Protein AF-A0AA51E7R8-F1 (afdb_monomer)

Mean predicted aligned error: 3.7 Å

Foldseek 3Di:
DWDKDQPVPDDPVNVVVCVVVVNDDDPDPPVCVVVVLCPPPPPQWIKIAHPVRQWIWTASPSDRIDTAGHDPDDPVVVSVVVRVVVVVVVCVVPPDDDDPD

pLDDT: mean 92.78, std 5.14, range [69.31, 98.25]

InterPro domains:
  IPR000749 ATP:guanido phosphotransferase [PTHR11547] (1-100)
  IPR014746 Glutamine synthetase/guanido kinase, catalytic domain [SSF55931] (1-100)
  IPR022414 ATP:guanido phosphotransferase, catalytic domain [PF00217] (1-99)
  IPR022414 ATP:guanido phosphotransferase, catalytic domain [PS51510] (1-101)

Nearest PDB structures (foldseek):
  3m10-assembly2_B  TM=9.693E-01  e=5.686E-13  Limulus polyphemus
  5u92-assembly1_A  TM=9.732E-01  e=1.677E-12  Polybetes pythagoricus
  4rf8-assembly1_A  TM=9.780E-01  e=5.551E-11  Anthopleura japonica
  4rf8-assembly2_B  TM=9.785E-01  e=7.630E-11  Anthopleura japonica
  4rf7-assembly2_B  TM=9.650E-01  e=8.665E-11  Anthopleura japonica

Structure (mmCIF, N/CA/C/O backbone):
data_AF-A0AA51E7R8-F1
#
_entry.id   AF-A0AA51E7R8-F1
#
loop_
_atom_site.group_PDB
_atom_site.id
_atom_site.type_symbol
_atom_site.label_atom_id
_atom_site.label_alt_id
_atom_site.label_comp_id
_atom_site.label_asym_id
_atom_site.label_entity_id
_atom_site.label_seq_id
_atom_site.pdbx_PDB_ins_code
_atom_site.Cartn_x
_atom_site.Cartn_y
_atom_site.Cartn_z
_atom_site.occupancy
_atom_site.B_iso_or_equiv
_atom_site.auth_seq_id
_atom_site.auth_comp_id
_atom_site.auth_asym_id
_atom_site.auth_atom_id
_atom_site.pdbx_PDB_model_num
ATOM 1 N N . LYS A 1 1 ? -8.128 4.590 -9.506 1.00 86.94 1 LYS A N 1
ATOM 2 C CA . LYS A 1 1 ? -9.072 5.196 -8.543 1.00 86.94 1 LYS A CA 1
ATOM 3 C C . LYS A 1 1 ? -9.183 4.275 -7.337 1.00 86.94 1 LYS A C 1
ATOM 5 O O . LYS A 1 1 ? -8.959 3.074 -7.490 1.00 86.94 1 LYS A O 1
ATOM 10 N N . GLY A 1 2 ? -9.419 4.843 -6.165 1.00 94.31 2 GLY 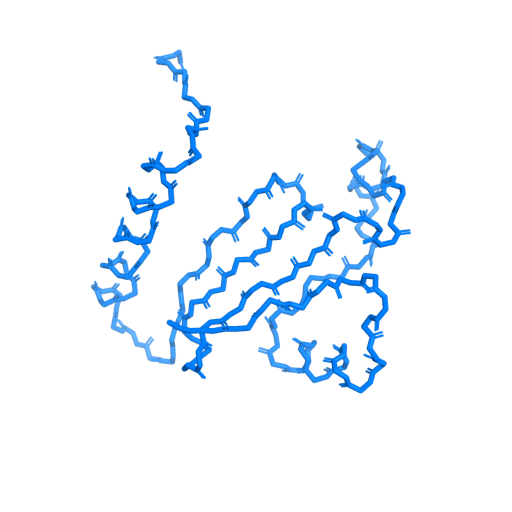A N 1
ATOM 11 C CA . GLY A 1 2 ? -9.407 4.141 -4.889 1.00 94.31 2 GLY A CA 1
ATOM 12 C C . GLY A 1 2 ? -9.577 5.128 -3.745 1.00 94.31 2 GLY A C 1
ATOM 13 O O . GLY A 1 2 ? -9.682 6.334 -3.987 1.00 94.31 2 GLY A O 1
ATOM 14 N N . THR A 1 3 ? -9.564 4.612 -2.526 1.00 96.00 3 THR A N 1
ATOM 15 C CA . THR A 1 3 ? -9.822 5.396 -1.318 1.00 96.00 3 THR A CA 1
ATOM 16 C C . THR A 1 3 ? -8.644 5.267 -0.369 1.00 96.00 3 THR A C 1
ATOM 18 O O . THR A 1 3 ? -8.096 4.178 -0.197 1.00 96.00 3 THR A O 1
ATOM 21 N N . PHE A 1 4 ? -8.240 6.392 0.222 1.00 96.19 4 PHE A N 1
ATOM 22 C CA . PHE A 1 4 ? -7.275 6.421 1.314 1.00 96.19 4 PHE A CA 1
ATOM 23 C C . PHE A 1 4 ? -8.015 6.566 2.641 1.00 96.19 4 PHE A C 1
ATOM 25 O O . PHE A 1 4 ? -8.831 7.471 2.805 1.00 96.19 4 PHE A O 1
ATOM 32 N N . TYR A 1 5 ? -7.698 5.683 3.578 1.00 95.69 5 TYR A N 1
ATOM 33 C CA . TYR A 1 5 ? -8.250 5.638 4.920 1.00 95.69 5 TYR A CA 1
ATOM 34 C C . TYR A 1 5 ? -7.129 5.973 5.912 1.00 95.69 5 TYR A C 1
ATOM 36 O O . TYR A 1 5 ? -6.284 5.111 6.191 1.00 95.69 5 TYR A O 1
ATOM 44 N N . PRO A 1 6 ? -7.067 7.213 6.431 1.00 96.19 6 PRO A N 1
ATOM 45 C CA . PRO A 1 6 ? -6.170 7.522 7.535 1.00 96.19 6 PRO A CA 1
ATOM 46 C C . PRO A 1 6 ? -6.595 6.720 8.768 1.00 96.19 6 PRO A C 1
ATOM 48 O O . PRO A 1 6 ? -7.787 6.567 9.023 1.00 96.19 6 PRO A O 1
ATOM 51 N N . LEU A 1 7 ? -5.633 6.220 9.545 1.00 93.44 7 LEU A N 1
ATOM 52 C CA . LEU A 1 7 ? -5.939 5.554 10.817 1.00 93.44 7 LEU A CA 1
ATOM 53 C C . LEU A 1 7 ? -6.465 6.555 11.856 1.00 93.44 7 LEU A C 1
ATOM 55 O O . LEU A 1 7 ? -7.342 6.226 12.653 1.00 93.44 7 LEU A O 1
ATOM 59 N N . THR A 1 8 ? -5.985 7.800 11.823 1.00 94.06 8 THR A N 1
ATOM 60 C CA . THR A 1 8 ? -6.540 8.885 12.638 1.00 94.06 8 THR A CA 1
ATOM 61 C C . THR A 1 8 ? -7.975 9.191 12.211 1.00 94.06 8 THR A C 1
ATOM 63 O O . THR A 1 8 ? -8.215 9.608 11.081 1.00 94.06 8 THR A O 1
ATOM 66 N N . GLY A 1 9 ? -8.926 9.023 13.132 1.00 91.44 9 GLY A N 1
ATOM 67 C CA . GLY A 1 9 ? -10.345 9.288 12.876 1.00 91.44 9 GLY A CA 1
ATOM 68 C C . GLY A 1 9 ? -11.077 8.175 12.118 1.00 91.44 9 GLY A C 1
ATOM 69 O O . GLY A 1 9 ? -12.239 8.361 11.763 1.00 91.44 9 GLY A O 1
ATOM 70 N N . MET A 1 10 ? -10.435 7.024 11.883 1.00 93.62 10 MET A N 1
ATOM 71 C CA . MET A 1 10 ? -11.098 5.854 11.308 1.00 93.62 10 MET A CA 1
ATOM 72 C C . MET A 1 10 ? -12.186 5.334 12.256 1.00 93.62 10 MET A C 1
ATOM 74 O O . MET A 1 10 ? -11.941 5.154 13.450 1.00 93.62 10 MET A O 1
ATOM 78 N N . SER A 1 11 ? -13.385 5.071 11.729 1.00 94.00 11 SER A N 1
ATOM 79 C CA . SER A 1 11 ? -14.449 4.446 12.520 1.00 94.00 11 SER A CA 1
ATOM 80 C C . SER A 1 11 ? -14.106 2.987 12.836 1.00 94.00 11 SER A C 1
ATOM 82 O O . SER A 1 11 ? -13.422 2.320 12.054 1.00 94.00 11 SER A O 1
ATOM 84 N N . LYS A 1 12 ? -14.609 2.464 13.960 1.00 91.00 12 LYS A N 1
ATOM 85 C CA . LYS A 1 12 ? -14.365 1.067 14.358 1.00 91.00 12 LYS A CA 1
ATOM 86 C C . LYS A 1 12 ? -14.943 0.072 13.353 1.00 91.00 12 LYS A C 1
ATOM 88 O O . LYS A 1 12 ? -14.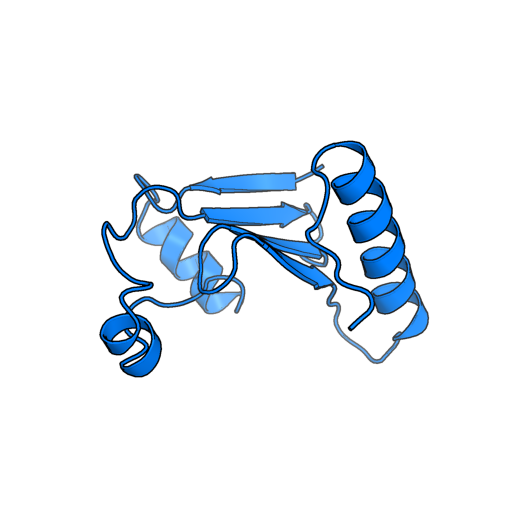351 -0.973 13.126 1.00 91.00 12 LYS A O 1
ATOM 93 N N . GLU A 1 13 ? -16.061 0.413 12.724 1.00 93.44 13 GLU A N 1
ATOM 94 C CA . GLU A 1 13 ? -16.723 -0.406 11.705 1.00 93.44 13 GLU A CA 1
ATOM 95 C C . GLU A 1 13 ? -15.851 -0.512 10.451 1.00 93.44 13 GLU A C 1
ATOM 97 O O . GLU A 1 13 ? -15.618 -1.606 9.943 1.00 93.44 13 GLU A O 1
ATOM 102 N N . THR A 1 14 ? -15.301 0.619 9.993 1.00 91.81 14 THR A N 1
ATOM 103 C CA . THR A 1 14 ? -14.368 0.647 8.857 1.00 91.81 14 THR A CA 1
ATOM 104 C C . THR A 1 14 ? -13.100 -0.132 9.189 1.00 91.81 14 THR A C 1
ATOM 106 O O . THR A 1 14 ? -12.621 -0.923 8.379 1.00 91.81 14 THR A O 1
ATOM 109 N N . GLN A 1 15 ? -12.571 0.065 10.398 1.00 89.69 15 GLN A N 1
ATOM 110 C CA . GLN A 1 15 ? -11.380 -0.627 10.868 1.00 89.69 15 GLN A CA 1
ATOM 111 C C . GLN A 1 15 ? -11.588 -2.146 10.894 1.00 89.69 15 GLN A C 1
ATOM 113 O O . GLN A 1 15 ? -10.753 -2.881 10.372 1.00 89.69 15 GLN A O 1
ATOM 118 N N . GLN A 1 16 ? -12.707 -2.614 11.455 1.00 90.88 16 GLN A N 1
ATOM 119 C CA . GLN A 1 16 ? -13.031 -4.036 11.528 1.00 90.88 16 GLN A CA 1
ATOM 120 C C . GLN A 1 16 ? -13.199 -4.641 10.132 1.00 90.88 16 GLN A C 1
ATOM 122 O O . GLN A 1 16 ? -12.594 -5.670 9.849 1.00 90.88 16 GLN A O 1
ATOM 127 N N . GLN A 1 17 ? -13.909 -3.960 9.228 1.00 91.06 17 GLN A N 1
ATOM 128 C CA . GLN A 1 17 ? -14.069 -4.425 7.850 1.00 91.06 17 GLN A CA 1
ATOM 129 C C . GLN A 1 17 ? -12.719 -4.604 7.139 1.00 91.06 17 GLN A C 1
ATOM 131 O O . GLN A 1 17 ? -12.507 -5.596 6.446 1.00 91.06 17 GLN A O 1
ATOM 136 N N . LEU A 1 18 ? -11.786 -3.663 7.316 1.00 91.00 18 LEU A N 1
ATOM 137 C CA . LEU A 1 18 ? -10.457 -3.756 6.708 1.00 91.00 18 LEU A CA 1
ATOM 138 C C . LEU A 1 18 ? -9.599 -4.868 7.337 1.00 91.00 18 LEU A C 1
ATOM 140 O O . LEU A 1 18 ? -8.734 -5.420 6.656 1.00 91.00 18 LEU A O 1
ATOM 144 N N . ILE A 1 19 ? -9.815 -5.204 8.612 1.00 89.38 19 ILE A N 1
ATOM 145 C CA . ILE A 1 19 ? -9.176 -6.357 9.267 1.00 89.38 19 ILE A CA 1
ATOM 146 C C . ILE A 1 19 ? -9.737 -7.665 8.704 1.00 89.38 19 ILE A C 1
ATOM 148 O O . ILE A 1 19 ? -8.957 -8.550 8.357 1.00 89.38 19 ILE A O 1
ATOM 152 N N . ASP A 1 20 ? -11.060 -7.776 8.584 1.00 88.38 20 ASP A N 1
ATOM 153 C CA . ASP A 1 20 ? -11.743 -8.979 8.094 1.00 88.38 20 ASP A CA 1
ATOM 154 C C . ASP A 1 20 ? -11.399 -9.260 6.623 1.00 88.38 20 ASP A C 1
ATOM 156 O O . ASP A 1 20 ? -11.188 -10.407 6.221 1.00 88.38 20 ASP A O 1
ATOM 160 N N . ASP A 1 21 ? -11.223 -8.201 5.831 1.00 87.38 21 ASP A N 1
ATOM 161 C CA . ASP A 1 21 ? -10.738 -8.280 4.452 1.00 87.38 21 ASP A CA 1
ATOM 162 C C . ASP A 1 21 ? -9.230 -8.605 4.354 1.00 87.38 21 ASP A C 1
ATOM 164 O O . ASP A 1 21 ? -8.703 -8.748 3.252 1.00 87.38 21 ASP A O 1
ATOM 168 N N . HIS A 1 22 ? -8.530 -8.749 5.486 1.00 86.44 22 HIS A N 1
ATOM 169 C CA . HIS A 1 22 ? -7.082 -8.981 5.580 1.00 86.44 22 HIS A CA 1
ATOM 170 C C . HIS A 1 22 ? -6.235 -7.857 4.962 1.00 86.44 22 HIS A C 1
ATOM 172 O O . HIS A 1 22 ? -5.130 -8.084 4.466 1.00 86.44 22 HIS A O 1
ATOM 178 N N . PHE A 1 23 ? -6.745 -6.626 4.991 1.00 89.00 23 PHE A N 1
ATOM 179 C 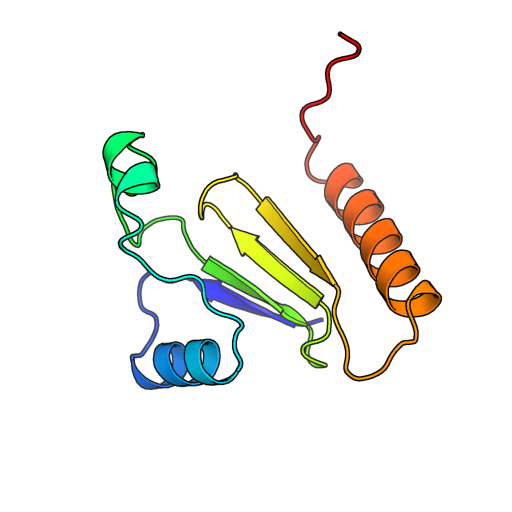CA . PHE A 1 23 ? -6.083 -5.464 4.406 1.00 89.0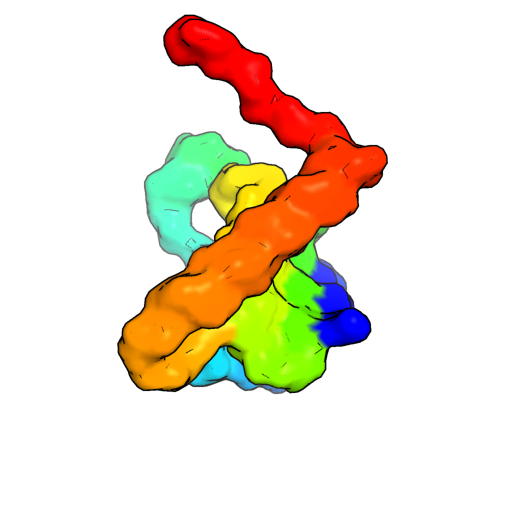0 23 PHE A CA 1
ATOM 180 C C . PHE A 1 23 ? -5.404 -4.576 5.431 1.00 89.00 23 PHE A C 1
ATOM 182 O O . PHE A 1 23 ? -4.395 -3.965 5.094 1.00 89.00 23 PHE A O 1
ATOM 189 N N . LEU A 1 24 ? -5.931 -4.470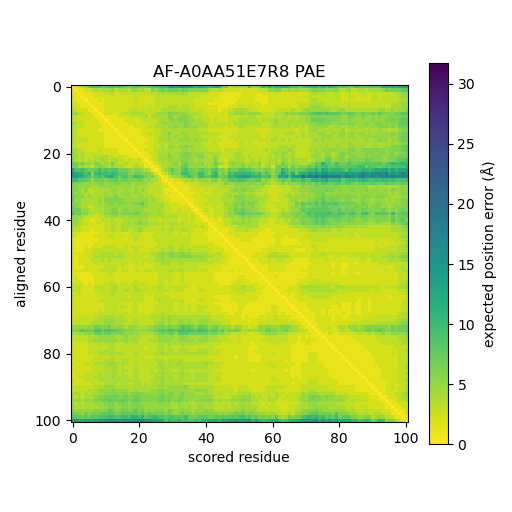 6.652 1.00 86.06 24 LEU A N 1
ATOM 190 C CA . LEU A 1 24 ? -5.367 -3.582 7.664 1.00 86.06 24 LEU A CA 1
ATOM 191 C C . LEU A 1 24 ? -4.239 -4.254 8.450 1.00 86.06 24 LEU A C 1
ATOM 193 O O . LEU A 1 24 ? -4.398 -5.351 8.986 1.00 86.06 24 LEU A O 1
ATOM 197 N N . PHE A 1 25 ? -3.124 -3.544 8.584 1.00 83.75 25 PHE A N 1
ATOM 198 C CA . PHE A 1 25 ? -2.059 -3.900 9.513 1.00 83.75 25 PHE A CA 1
ATOM 199 C C . PHE A 1 25 ? -2.464 -3.593 10.960 1.00 83.75 25 PHE A C 1
ATOM 201 O O . PHE A 1 25 ? -3.218 -2.658 11.234 1.00 83.75 25 PHE A O 1
ATOM 208 N N . LYS A 1 26 ? -1.970 -4.394 11.905 1.00 77.62 26 LYS A N 1
ATOM 209 C CA . LYS A 1 26 ? -2.334 -4.282 13.322 1.00 77.62 26 LYS A CA 1
ATOM 210 C C . LYS A 1 26 ? -1.258 -3.530 14.097 1.00 77.62 26 LYS A C 1
ATOM 212 O O . LYS A 1 26 ? -0.071 -3.676 13.829 1.00 77.62 26 LYS A O 1
ATOM 217 N N . GLU A 1 27 ? -1.686 -2.753 15.084 1.00 73.62 27 GLU A N 1
ATOM 218 C CA . GLU A 1 27 ? -0.785 -2.239 16.114 1.00 73.62 27 GLU A CA 1
ATOM 219 C C . GLU A 1 27 ? -0.310 -3.396 17.005 1.00 73.62 27 GLU A C 1
ATOM 221 O O . GLU A 1 27 ? -1.065 -4.336 17.259 1.00 73.62 27 GLU A O 1
ATOM 226 N N . GLY A 1 28 ? 0.913 -3.304 17.528 1.00 69.31 28 GLY A N 1
ATOM 227 C CA . GLY A 1 28 ? 1.339 -4.169 18.629 1.00 69.31 28 GLY A CA 1
ATOM 228 C C . GLY A 1 28 ? 2.292 -5.297 18.261 1.00 69.31 28 GLY A C 1
ATOM 229 O O . GLY A 1 28 ? 2.445 -6.230 19.049 1.00 69.31 28 GLY A O 1
ATOM 230 N N . ASP A 1 29 ? 2.981 -5.218 17.121 1.00 84.81 29 ASP A N 1
ATOM 231 C CA . ASP A 1 29 ? 4.188 -6.025 16.961 1.00 84.81 29 ASP A CA 1
ATOM 232 C C . ASP A 1 29 ? 5.250 -5.549 17.973 1.00 84.81 29 ASP A C 1
ATOM 234 O O . ASP A 1 29 ? 5.717 -4.406 17.944 1.00 84.81 29 ASP A O 1
ATOM 238 N N . ARG A 1 30 ? 5.610 -6.433 18.912 1.00 88.50 30 ARG A N 1
ATOM 239 C CA . ARG A 1 30 ? 6.561 -6.137 19.996 1.00 88.50 30 ARG A CA 1
ATOM 240 C C . ARG A 1 30 ? 7.941 -5.717 19.486 1.00 88.50 30 ARG A C 1
ATOM 242 O O . ARG A 1 30 ? 8.638 -4.971 20.170 1.00 88.50 30 ARG A O 1
ATOM 249 N N . PHE A 1 31 ? 8.348 -6.197 18.313 1.00 89.81 31 PHE A N 1
ATOM 250 C CA . PHE A 1 31 ? 9.631 -5.859 17.710 1.00 89.81 31 PHE A CA 1
ATOM 251 C C . PHE A 1 31 ? 9.572 -4.470 17.078 1.00 89.81 31 PHE A C 1
ATOM 253 O O . PHE A 1 31 ? 10.488 -3.680 17.295 1.00 89.81 31 PHE A O 1
ATOM 260 N N . LEU A 1 32 ? 8.468 -4.120 16.410 1.00 88.50 32 LEU A N 1
ATOM 261 C CA . LEU A 1 32 ? 8.250 -2.759 15.902 1.00 88.50 32 LEU A CA 1
ATOM 262 C C . LEU A 1 32 ? 8.174 -1.726 17.035 1.00 88.50 32 LEU A C 1
ATOM 264 O O . LEU A 1 32 ? 8.709 -0.622 16.913 1.00 88.50 32 LEU A O 1
ATOM 268 N N . GLN A 1 33 ? 7.564 -2.085 18.167 1.00 88.12 33 GLN A N 1
ATOM 269 C CA . GLN A 1 33 ? 7.554 -1.235 19.361 1.00 88.12 33 GLN A CA 1
ATOM 270 C C . GLN A 1 33 ? 8.961 -1.046 19.937 1.00 88.12 33 GLN A C 1
ATOM 272 O O . GLN A 1 33 ? 9.359 0.087 20.206 1.00 88.12 33 GLN A O 1
ATOM 277 N N . ALA A 1 34 ? 9.734 -2.127 20.078 1.00 91.25 34 ALA A N 1
ATOM 278 C CA . ALA A 1 34 ? 11.116 -2.060 20.554 1.00 91.25 34 ALA A CA 1
ATOM 279 C C . ALA A 1 34 ? 12.029 -1.261 19.604 1.00 91.25 34 ALA A C 1
ATOM 281 O O . ALA A 1 34 ? 12.912 -0.538 20.061 1.00 91.25 34 ALA A O 1
ATOM 282 N N . ALA A 1 35 ? 11.774 -1.330 18.294 1.00 91.31 35 ALA A N 1
ATOM 283 C CA . ALA A 1 35 ? 12.442 -0.534 17.264 1.00 91.31 35 ALA A CA 1
ATOM 284 C C . ALA A 1 35 ? 11.932 0.916 17.180 1.00 91.31 35 ALA A C 1
ATOM 286 O O . ALA A 1 35 ? 12.374 1.681 16.325 1.00 91.31 35 ALA A O 1
ATOM 287 N N . ASN A 1 36 ? 11.020 1.318 18.074 1.00 88.75 36 ASN A N 1
ATOM 288 C CA . ASN A 1 36 ? 10.455 2.662 18.146 1.00 88.75 36 ASN A CA 1
ATOM 289 C C . ASN A 1 36 ? 9.574 3.057 16.944 1.00 88.75 36 ASN A C 1
ATOM 291 O O . ASN A 1 36 ? 9.203 4.227 16.816 1.00 88.75 36 ASN A O 1
ATOM 295 N N . ALA A 1 37 ? 9.219 2.099 16.082 1.00 87.25 37 ALA A N 1
ATOM 296 C CA . ALA A 1 37 ? 8.439 2.333 14.873 1.00 87.25 37 ALA A CA 1
ATOM 297 C C . ALA A 1 37 ? 6.994 2.725 15.211 1.00 87.25 37 ALA A C 1
ATOM 299 O O . ALA A 1 37 ? 6.432 3.601 14.565 1.00 87.25 37 ALA A O 1
ATOM 300 N N . CYS A 1 38 ? 6.406 2.178 16.280 1.00 87.69 38 CYS A N 1
ATOM 301 C CA . CYS A 1 38 ? 5.024 2.471 16.694 1.00 87.69 38 CYS A CA 1
ATOM 302 C C . CYS A 1 38 ? 4.829 3.824 17.413 1.00 87.69 38 CYS A C 1
ATOM 304 O O . CYS A 1 38 ? 3.751 4.084 17.950 1.00 87.69 38 CYS A O 1
ATOM 306 N N . ARG A 1 39 ? 5.838 4.704 17.462 1.00 87.50 39 ARG A N 1
ATOM 307 C CA . ARG A 1 39 ? 5.687 6.023 18.096 1.00 87.50 39 ARG A CA 1
ATOM 308 C C . ARG A 1 39 ? 4.609 6.859 17.414 1.00 87.50 39 ARG A C 1
ATOM 310 O O . ARG A 1 39 ? 4.490 6.865 16.194 1.00 87.50 39 ARG A O 1
ATOM 317 N N . PHE A 1 40 ? 3.865 7.609 18.229 1.00 88.44 40 PHE A N 1
ATOM 318 C CA . PHE A 1 40 ? 2.791 8.515 17.796 1.00 88.44 40 PHE A CA 1
ATOM 319 C C . PHE A 1 40 ? 1.614 7.835 17.084 1.00 88.44 40 PHE A C 1
ATOM 321 O O . PHE A 1 40 ? 0.802 8.521 16.458 1.00 88.44 40 PHE A O 1
ATOM 328 N N . TRP A 1 41 ? 1.488 6.510 17.201 1.00 86.50 41 TRP A N 1
ATOM 329 C CA . TRP A 1 41 ? 0.339 5.776 16.685 1.00 86.50 41 TRP A CA 1
ATOM 330 C C . TRP A 1 41 ? -0.989 6.385 17.191 1.00 86.50 41 TRP A C 1
ATOM 332 O O . TRP A 1 41 ? -1.072 6.745 18.368 1.00 86.50 41 TRP A O 1
ATOM 342 N N . PRO A 1 42 ? -2.032 6.532 16.343 1.00 91.75 42 PRO A N 1
ATOM 343 C CA . PRO A 1 42 ? -2.128 6.154 14.921 1.00 91.75 42 PRO A CA 1
ATOM 344 C C . PRO A 1 42 ? -1.711 7.254 13.919 1.00 91.75 42 PRO A C 1
ATOM 346 O O . PRO A 1 42 ? -1.954 7.133 12.718 1.00 91.75 42 PRO A O 1
ATOM 349 N N . THR A 1 43 ? -1.140 8.362 14.389 1.00 93.38 43 THR A N 1
ATOM 350 C CA . THR A 1 43 ? -0.925 9.576 13.588 1.00 93.38 43 THR A CA 1
ATOM 351 C C . THR A 1 43 ? 0.049 9.349 12.435 1.00 93.38 43 THR A C 1
ATOM 353 O O . THR A 1 43 ? 1.094 8.728 12.600 1.00 93.38 43 THR A O 1
ATOM 356 N N . GLY A 1 44 ? -0.288 9.881 11.254 1.00 92.81 44 GLY A N 1
ATOM 357 C CA . GLY A 1 44 ? 0.548 9.777 10.053 1.00 92.81 44 GLY A CA 1
ATOM 358 C C . GLY A 1 44 ? 0.498 8.410 9.368 1.00 92.81 44 GLY A C 1
ATOM 359 O O . GLY A 1 44 ? 1.225 8.196 8.401 1.00 92.81 44 GLY A O 1
ATOM 360 N N . ARG A 1 45 ? -0.359 7.498 9.836 1.00 95.44 45 ARG A N 1
ATOM 361 C CA . ARG A 1 45 ? -0.505 6.143 9.303 1.00 95.44 45 ARG A CA 1
ATOM 362 C C . ARG A 1 45 ? -1.820 6.004 8.546 1.00 95.44 45 ARG A C 1
ATOM 364 O O . ARG A 1 45 ? -2.820 6.646 8.878 1.00 95.44 45 ARG A O 1
ATOM 371 N N . GLY A 1 46 ? -1.848 5.133 7.544 1.00 95.62 46 GLY A N 1
ATOM 372 C CA . GLY A 1 46 ? -3.085 4.841 6.826 1.00 95.62 46 GLY A CA 1
ATOM 373 C C . GLY A 1 46 ? -2.935 3.761 5.773 1.00 95.62 46 GLY A C 1
ATOM 374 O O . GLY A 1 46 ? -1.847 3.231 5.542 1.00 95.62 46 GLY A O 1
ATOM 375 N N . ILE A 1 47 ? -4.051 3.459 5.124 1.00 97.00 47 ILE A N 1
ATOM 376 C CA . ILE A 1 47 ? -4.127 2.474 4.053 1.00 97.00 47 ILE A CA 1
ATOM 377 C C . ILE A 1 47 ? -4.846 3.056 2.845 1.00 97.00 47 ILE A C 1
ATOM 379 O O . ILE A 1 47 ? -5.912 3.652 2.959 1.00 97.00 47 ILE A O 1
ATOM 383 N N . TYR A 1 48 ? -4.276 2.852 1.666 1.00 96.75 48 TYR A N 1
ATOM 384 C CA . TYR A 1 48 ? -4.967 3.022 0.396 1.00 96.75 48 TYR A CA 1
ATOM 385 C C . TYR A 1 48 ? -5.327 1.656 -0.177 1.00 96.75 48 TYR A C 1
ATOM 387 O O . TYR A 1 48 ? -4.516 0.734 -0.115 1.00 96.75 48 TYR A O 1
ATOM 395 N N . HIS A 1 49 ? -6.483 1.543 -0.826 1.00 96.56 49 HIS A N 1
ATOM 396 C CA . HIS A 1 49 ? -6.719 0.457 -1.772 1.00 96.56 49 HIS A CA 1
ATOM 397 C C . HIS A 1 49 ? -7.527 0.923 -2.984 1.00 96.56 49 HIS A C 1
ATOM 399 O O . HIS A 1 49 ? -8.298 1.885 -2.927 1.00 96.56 49 HIS A O 1
ATOM 405 N N . ASN A 1 50 ? -7.345 0.235 -4.113 1.00 96.00 50 ASN A N 1
ATOM 406 C CA . ASN A 1 50 ? -8.174 0.457 -5.295 1.00 96.00 50 ASN A CA 1
ATOM 407 C C . ASN A 1 50 ? -9.593 -0.112 -5.104 1.00 96.00 50 ASN A C 1
ATOM 409 O O . ASN A 1 50 ? -9.842 -0.925 -4.216 1.00 96.00 50 ASN A O 1
ATOM 413 N N . GLU A 1 51 ? -10.522 0.293 -5.970 1.00 94.69 51 GLU A N 1
ATOM 414 C CA . GLU A 1 51 ? -11.931 -0.149 -5.935 1.00 94.69 51 GLU A CA 1
ATOM 415 C C . GLU A 1 51 ? -12.070 -1.681 -5.976 1.00 94.69 51 GLU A C 1
ATOM 417 O O . GLU A 1 51 ? -12.859 -2.257 -5.235 1.00 94.69 51 GLU A O 1
ATOM 422 N N . ASN A 1 52 ? -11.233 -2.350 -6.776 1.00 94.06 52 ASN A N 1
ATOM 423 C CA . ASN A 1 52 ? -11.254 -3.808 -6.925 1.00 94.06 52 ASN A CA 1
ATOM 424 C C . ASN A 1 52 ? -10.558 -4.561 -5.784 1.00 94.06 52 ASN A C 1
ATOM 426 O O . ASN A 1 52 ? -10.494 -5.787 -5.838 1.00 94.06 52 ASN A O 1
ATOM 430 N N . LYS A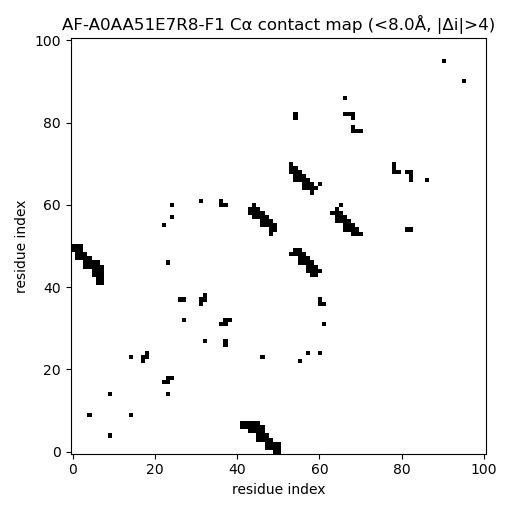 1 53 ? -9.985 -3.860 -4.796 1.00 93.94 53 LYS A N 1
ATOM 431 C CA . LYS A 1 53 ? -9.258 -4.468 -3.670 1.00 93.94 53 LYS A CA 1
ATOM 432 C C . LYS A 1 53 ? -8.119 -5.414 -4.104 1.00 93.94 53 LYS A C 1
ATOM 434 O O . LYS A 1 53 ? -7.772 -6.368 -3.419 1.00 93.94 53 LYS A O 1
ATOM 439 N N . THR A 1 54 ? -7.517 -5.148 -5.264 1.00 95.81 54 THR A N 1
ATOM 440 C CA . THR A 1 54 ? -6.400 -5.929 -5.832 1.00 95.81 54 THR A CA 1
ATOM 441 C C . THR A 1 54 ? -5.048 -5.228 -5.705 1.00 95.81 54 THR A C 1
ATOM 443 O O . THR A 1 54 ? -4.016 -5.757 -6.134 1.00 95.81 54 THR A O 1
ATOM 446 N N . PHE A 1 55 ? -5.057 -3.986 -5.234 1.00 97.25 55 PHE A N 1
ATOM 447 C CA . PHE A 1 55 ? -3.882 -3.152 -5.051 1.00 97.25 55 PHE A CA 1
ATOM 448 C C . PHE A 1 55 ? -4.061 -2.310 -3.796 1.00 97.25 55 PHE A C 1
ATOM 450 O O . PHE A 1 55 ? -5.064 -1.601 -3.679 1.00 97.25 55 PHE A O 1
ATOM 457 N N . LEU A 1 56 ?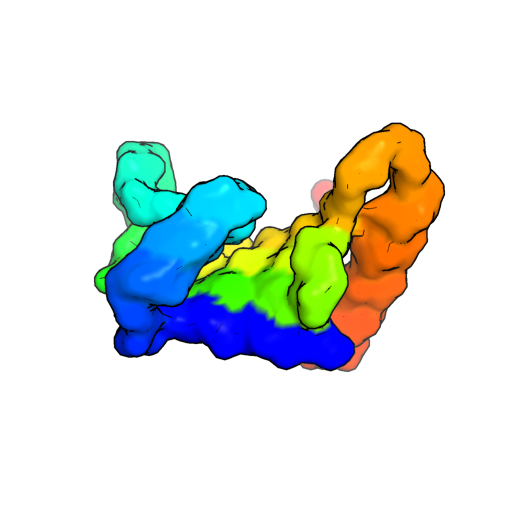 -3.089 -2.391 -2.893 1.00 97.06 56 LEU A N 1
ATOM 458 C CA . LEU A 1 56 ? -3.102 -1.731 -1.598 1.00 97.06 56 LEU A CA 1
ATOM 459 C C . LEU A 1 56 ? -1.764 -1.047 -1.342 1.00 97.06 56 LEU A C 1
ATOM 461 O O . LEU A 1 56 ? -0.728 -1.474 -1.849 1.00 97.06 56 LEU A O 1
ATOM 465 N N . VAL A 1 57 ? -1.789 0.007 -0.536 1.00 97.31 57 VAL A N 1
ATOM 466 C CA . VAL A 1 57 ? -0.582 0.662 -0.033 1.00 97.31 57 VAL A CA 1
ATOM 467 C C . VAL A 1 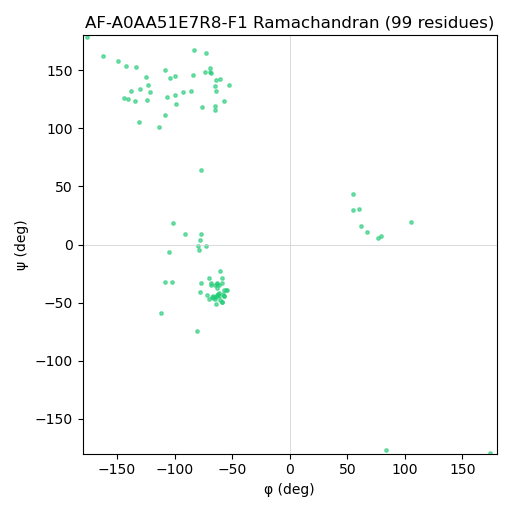57 ? -0.762 0.922 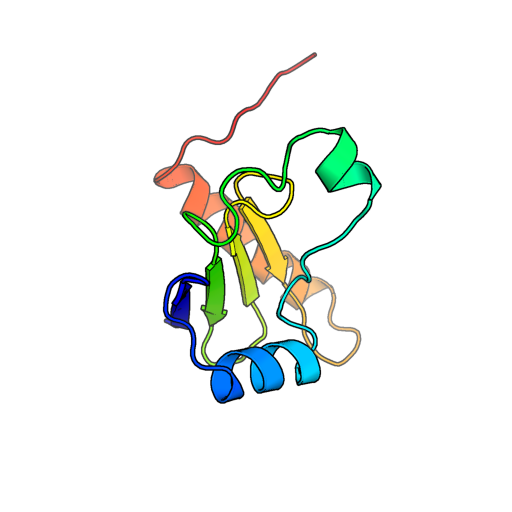1.453 1.00 97.31 57 VAL A C 1
ATOM 469 O O . VAL A 1 57 ? -1.730 1.574 1.843 1.00 97.31 57 VAL A O 1
ATOM 472 N N . TRP A 1 58 ? 0.157 0.424 2.275 1.00 96.88 58 TRP A N 1
ATOM 473 C CA . TRP A 1 58 ? 0.257 0.820 3.679 1.00 96.88 58 TRP A CA 1
ATOM 474 C C . TRP A 1 58 ? 1.244 1.969 3.804 1.00 96.88 58 TRP A C 1
ATOM 476 O O . TRP A 1 58 ? 2.350 1.891 3.271 1.00 96.88 58 TRP A O 1
ATOM 486 N N . CYS A 1 59 ? 0.838 3.021 4.507 1.00 96.44 59 CYS A N 1
ATOM 487 C CA . CYS A 1 59 ? 1.665 4.192 4.757 1.00 96.44 59 CYS A CA 1
ATOM 488 C C . CYS A 1 59 ? 2.129 4.201 6.215 1.00 96.44 59 CYS A C 1
ATOM 490 O O . CYS A 1 59 ? 1.289 4.167 7.122 1.00 96.44 59 CYS A O 1
ATOM 492 N N . ASN A 1 60 ? 3.445 4.318 6.414 1.00 94.50 60 ASN A N 1
ATOM 493 C CA . ASN A 1 60 ? 4.115 4.425 7.715 1.00 94.50 60 ASN A CA 1
ATOM 494 C C . ASN A 1 60 ? 3.771 3.287 8.685 1.00 94.50 60 ASN A C 1
ATOM 496 O O . ASN A 1 60 ? 3.493 3.530 9.856 1.00 94.50 60 ASN A O 1
ATOM 500 N N . GLU A 1 61 ? 3.742 2.049 8.199 1.00 91.44 61 GLU A N 1
ATOM 501 C CA . GLU A 1 61 ? 3.505 0.874 9.040 1.00 91.44 61 GLU A CA 1
ATOM 502 C C . GLU A 1 61 ? 4.801 0.468 9.763 1.00 91.44 61 GLU A C 1
ATOM 504 O O . GLU A 1 61 ? 4.968 0.774 10.950 1.00 91.44 61 GLU A O 1
ATOM 509 N N . GLU A 1 62 ? 5.719 -0.122 9.003 1.00 91.38 62 GLU A N 1
ATOM 510 C CA . GLU A 1 62 ? 7.123 -0.393 9.326 1.00 91.38 62 GLU A CA 1
ATOM 511 C C . GLU A 1 62 ? 8.015 0.489 8.435 1.00 91.38 62 GLU A C 1
ATOM 513 O O . GLU A 1 62 ? 8.724 1.363 8.930 1.00 91.38 62 GLU A O 1
ATOM 518 N N . ASP A 1 63 ? 7.880 0.333 7.113 1.00 94.00 63 ASP A N 1
ATOM 519 C CA . ASP A 1 63 ? 8.445 1.225 6.097 1.00 94.00 63 ASP A CA 1
ATOM 520 C C . ASP A 1 63 ? 7.552 2.450 5.838 1.00 94.00 63 ASP A C 1
ATOM 522 O O . ASP A 1 63 ? 6.360 2.478 6.171 1.00 94.00 63 ASP A O 1
ATOM 526 N N . HIS A 1 64 ? 8.099 3.448 5.132 1.00 95.25 64 HIS A N 1
ATOM 527 C CA . HIS A 1 64 ? 7.314 4.588 4.645 1.00 95.25 64 HIS A CA 1
ATOM 528 C C . HIS A 1 64 ? 6.135 4.145 3.767 1.00 95.25 64 HIS A C 1
ATOM 530 O O . HIS A 1 64 ? 5.023 4.649 3.931 1.00 95.25 64 HIS A O 1
ATOM 536 N N . LEU A 1 65 ? 6.370 3.201 2.846 1.00 96.31 65 LEU A N 1
ATOM 537 C CA . LEU A 1 65 ? 5.358 2.650 1.947 1.00 96.31 65 LEU A CA 1
ATOM 538 C C . LEU A 1 65 ? 5.551 1.140 1.782 1.00 96.31 65 LEU A C 1
ATOM 540 O O . LEU A 1 65 ? 6.600 0.699 1.320 1.00 96.31 65 LEU A O 1
ATOM 544 N N . ARG A 1 66 ? 4.499 0.359 2.043 1.00 96.75 66 ARG A N 1
ATOM 545 C CA . ARG A 1 66 ? 4.410 -1.048 1.626 1.00 96.75 66 ARG A CA 1
ATOM 546 C C . ARG A 1 66 ? 3.396 -1.164 0.495 1.00 96.75 66 ARG A C 1
ATOM 548 O O . ARG A 1 66 ? 2.204 -0.956 0.712 1.00 96.75 66 ARG A O 1
ATOM 555 N N . ILE A 1 67 ? 3.862 -1.476 -0.713 1.00 96.81 67 ILE A N 1
ATOM 556 C CA . ILE A 1 67 ? 3.025 -1.555 -1.918 1.00 96.81 67 ILE A CA 1
ATOM 557 C C . ILE A 1 67 ? 2.668 -3.019 -2.182 1.00 96.81 67 ILE A C 1
ATOM 559 O O . ILE A 1 67 ? 3.545 -3.857 -2.374 1.00 96.81 67 ILE A O 1
ATOM 563 N N . ILE A 1 68 ? 1.374 -3.326 -2.207 1.00 97.25 68 ILE A N 1
ATOM 564 C CA . ILE A 1 68 ? 0.856 -4.693 -2.266 1.00 97.25 68 ILE A CA 1
ATOM 565 C C . ILE A 1 68 ? -0.018 -4.845 -3.510 1.00 97.25 68 ILE A C 1
ATOM 567 O O . ILE A 1 68 ? -0.918 -4.049 -3.776 1.00 97.25 68 ILE A O 1
ATOM 571 N N . SER A 1 69 ? 0.221 -5.907 -4.275 1.00 97.44 69 SER A N 1
ATOM 572 C CA . SER A 1 69 ? -0.619 -6.318 -5.398 1.00 97.44 69 SER A CA 1
ATOM 573 C C . SER A 1 69 ? -1.052 -7.756 -5.161 1.00 97.44 69 SER A C 1
ATOM 575 O O . SER A 1 69 ? -0.210 -8.628 -4.965 1.00 97.44 69 SER A O 1
ATOM 577 N N . MET A 1 70 ? -2.358 -8.009 -5.172 1.00 95.62 70 MET A N 1
ATOM 578 C CA . MET A 1 70 ? -2.917 -9.332 -4.879 1.00 95.62 70 MET A CA 1
ATOM 579 C C . MET A 1 70 ? -4.215 -9.576 -5.643 1.00 95.62 70 MET A C 1
ATOM 581 O O . MET A 1 70 ? -4.862 -8.635 -6.098 1.00 95.62 70 MET A O 1
ATOM 585 N N . GLN A 1 71 ? -4.573 -10.839 -5.835 1.00 95.06 71 GLN A N 1
ATOM 586 C CA . GLN A 1 71 ? -5.875 -11.269 -6.347 1.00 95.06 71 GLN A CA 1
ATOM 587 C C . GLN A 1 71 ? -6.078 -12.748 -6.012 1.00 95.06 71 GLN A C 1
ATOM 589 O O . GLN A 1 71 ? -5.106 -13.458 -5.759 1.00 95.06 71 GLN A O 1
ATOM 594 N N . MET A 1 72 ? -7.322 -13.218 -6.063 1.00 93.88 72 MET A N 1
ATOM 595 C CA . MET A 1 72 ? -7.616 -14.646 -5.960 1.00 93.88 72 MET A CA 1
ATOM 596 C C . MET A 1 72 ? -7.111 -15.406 -7.197 1.00 93.88 72 MET A C 1
ATOM 598 O O . MET A 1 72 ? -7.126 -14.887 -8.317 1.00 93.88 72 MET A O 1
ATOM 602 N N . GLY A 1 73 ? -6.695 -16.657 -6.993 1.00 95.38 73 GLY A N 1
ATOM 603 C CA . GLY A 1 73 ? -6.137 -17.518 -8.039 1.00 95.38 73 GLY A CA 1
ATOM 604 C C . GLY A 1 73 ? -4.639 -17.301 -8.296 1.00 95.38 73 GLY A C 1
ATOM 605 O O . GLY A 1 73 ? -3.971 -16.527 -7.621 1.00 95.38 73 GLY A O 1
ATOM 606 N N . GLY A 1 74 ? -4.097 -18.019 -9.284 1.00 95.25 74 GLY A N 1
ATOM 607 C CA . GLY A 1 74 ? -2.648 -18.129 -9.525 1.00 95.25 74 GLY A CA 1
ATOM 608 C C . GLY A 1 74 ? -2.085 -17.264 -10.658 1.00 95.25 74 GLY A C 1
ATOM 609 O O . GLY A 1 74 ? -1.011 -17.564 -11.175 1.00 95.25 74 GLY A O 1
ATOM 610 N N . ALA A 1 75 ? -2.793 -16.222 -11.105 1.00 96.25 75 ALA A N 1
ATOM 611 C CA . ALA A 1 75 ? -2.394 -15.413 -12.264 1.00 96.25 75 ALA A CA 1
ATOM 612 C C . ALA A 1 75 ? -1.248 -14.422 -11.946 1.00 96.25 75 ALA A C 1
ATOM 614 O O . ALA A 1 75 ? -1.403 -13.201 -12.039 1.00 96.25 75 ALA A O 1
ATOM 615 N N . LEU A 1 76 ? -0.070 -14.949 -11.600 1.00 97.00 76 LEU A N 1
ATOM 616 C CA . LEU A 1 76 ? 1.090 -14.186 -11.123 1.00 97.00 76 LEU A CA 1
ATOM 617 C C . LEU A 1 76 ? 1.520 -13.065 -12.081 1.00 97.00 76 LEU A C 1
ATOM 619 O O . LEU A 1 76 ? 1.823 -11.958 -11.642 1.00 97.00 76 LEU A O 1
ATOM 623 N N . LYS A 1 77 ? 1.484 -13.308 -13.398 1.00 97.69 77 LYS A N 1
ATOM 624 C CA . LYS A 1 77 ? 1.856 -12.307 -14.414 1.00 97.69 77 LYS A CA 1
ATOM 625 C C . LYS A 1 77 ? 1.033 -11.021 -14.295 1.00 97.69 77 LYS A C 1
ATOM 627 O O . LYS A 1 77 ? 1.568 -9.929 -14.470 1.00 97.69 77 LYS A O 1
ATOM 632 N N . GLN A 1 78 ? -0.261 -11.137 -13.997 1.00 97.62 78 GLN A N 1
ATOM 633 C CA . GLN A 1 78 ? -1.147 -9.984 -13.847 1.00 97.62 78 GLN A CA 1
ATOM 634 C C . GLN A 1 78 ? -0.848 -9.219 -12.554 1.00 97.62 78 GLN A C 1
ATOM 636 O O . GLN A 1 78 ? -0.772 -7.989 -12.574 1.00 97.62 78 GLN A O 1
ATOM 641 N N . VAL A 1 79 ? -0.644 -9.946 -11.453 1.00 97.88 79 VAL A N 1
ATOM 642 C CA . VAL A 1 79 ? -0.280 -9.384 -10.145 1.00 97.88 79 VAL A CA 1
ATOM 643 C C . VAL A 1 79 ? 1.027 -8.602 -10.237 1.00 97.88 79 VAL A C 1
ATOM 645 O O . VAL A 1 79 ? 1.076 -7.438 -9.833 1.00 97.88 79 VAL A O 1
ATOM 648 N N . TYR A 1 80 ? 2.049 -9.216 -10.835 1.00 98.06 80 TYR A N 1
ATOM 649 C CA . TYR A 1 80 ? 3.368 -8.622 -11.005 1.00 98.06 80 TYR A CA 1
ATOM 650 C C . TYR A 1 80 ? 3.329 -7.398 -11.922 1.00 98.06 80 TYR A C 1
ATOM 652 O O . TYR A 1 80 ? 3.855 -6.347 -11.567 1.00 98.06 80 TYR A O 1
ATOM 660 N N . LYS A 1 81 ? 2.633 -7.486 -13.066 1.00 98.25 81 LYS A N 1
ATOM 661 C CA . LYS A 1 81 ? 2.472 -6.343 -13.976 1.00 98.25 81 LYS A CA 1
ATOM 662 C C . LYS A 1 81 ? 1.836 -5.147 -13.264 1.00 98.25 81 LYS A C 1
ATOM 664 O O . LYS A 1 81 ? 2.315 -4.029 -13.418 1.00 98.25 81 LYS A O 1
ATOM 669 N N . ARG A 1 82 ? 0.788 -5.379 -12.465 1.00 97.94 82 ARG A N 1
ATOM 670 C CA . ARG A 1 82 ? 0.122 -4.326 -11.683 1.00 97.94 82 ARG A CA 1
ATOM 671 C C . ARG A 1 82 ? 1.067 -3.687 -10.663 1.00 97.94 82 ARG A C 1
ATOM 673 O O . ARG A 1 82 ? 1.066 -2.465 -10.548 1.00 97.94 82 ARG A O 1
ATOM 680 N N . LEU A 1 83 ? 1.879 -4.491 -9.973 1.00 97.81 83 LEU A N 1
ATOM 681 C CA . LEU A 1 83 ? 2.867 -3.993 -9.015 1.00 97.81 83 LEU A CA 1
ATOM 682 C C . LEU A 1 83 ? 3.938 -3.136 -9.703 1.00 97.81 83 LEU A C 1
ATOM 684 O O . LEU A 1 83 ? 4.148 -2.000 -9.295 1.00 97.81 83 LEU A O 1
ATOM 688 N N . GLY A 1 84 ? 4.555 -3.641 -10.775 1.00 97.62 84 GLY A N 1
ATOM 689 C CA . GLY A 1 84 ? 5.610 -2.923 -11.496 1.00 97.62 84 GLY A CA 1
ATOM 690 C C . GLY A 1 84 ? 5.130 -1.598 -12.090 1.00 97.62 84 GLY A C 1
ATOM 691 O O . GLY A 1 84 ? 5.809 -0.584 -11.968 1.00 97.62 84 GLY A O 1
ATOM 692 N N . THR A 1 85 ? 3.924 -1.567 -12.670 1.00 97.44 85 THR A N 1
ATOM 693 C CA . THR A 1 85 ? 3.328 -0.306 -13.142 1.00 97.44 85 THR A CA 1
ATOM 694 C C . THR A 1 85 ? 3.124 0.684 -11.995 1.00 97.44 85 THR A C 1
ATOM 696 O O . THR A 1 85 ? 3.461 1.854 -12.143 1.00 97.44 85 THR A O 1
ATOM 699 N N . ALA A 1 86 ? 2.610 0.227 -10.851 1.00 96.38 86 ALA A N 1
ATOM 700 C CA . ALA A 1 86 ? 2.347 1.104 -9.718 1.00 96.38 86 ALA A CA 1
ATOM 701 C C . ALA A 1 86 ? 3.627 1.680 -9.097 1.00 96.38 86 ALA A C 1
ATOM 703 O O . ALA A 1 86 ? 3.669 2.877 -8.830 1.00 96.38 86 ALA A O 1
ATOM 704 N N . VAL A 1 87 ? 4.665 0.859 -8.899 1.00 96.50 87 VAL A N 1
ATOM 705 C CA . VAL A 1 87 ? 5.961 1.312 -8.365 1.00 96.50 87 VAL A CA 1
ATOM 706 C C . VAL A 1 87 ? 6.563 2.385 -9.273 1.00 96.50 87 VAL A C 1
ATOM 708 O O . VAL A 1 87 ? 6.854 3.478 -8.796 1.00 96.50 87 VAL A O 1
ATOM 711 N N . ASN A 1 88 ? 6.621 2.133 -10.586 1.00 96.06 88 ASN A N 1
ATOM 712 C CA . ASN A 1 88 ? 7.163 3.089 -11.556 1.00 96.06 88 ASN A CA 1
ATOM 713 C C . ASN A 1 88 ? 6.381 4.412 -11.593 1.00 96.06 88 ASN A C 1
ATOM 715 O O . ASN A 1 88 ? 6.951 5.472 -11.837 1.00 96.06 88 ASN A O 1
ATOM 719 N N . ASP A 1 89 ? 5.060 4.373 -11.401 1.00 95.94 89 ASP A N 1
ATOM 720 C CA . ASP A 1 89 ? 4.238 5.586 -11.390 1.00 95.94 89 ASP A CA 1
ATOM 721 C C . ASP A 1 89 ? 4.350 6.370 -10.076 1.00 95.94 89 ASP A C 1
ATOM 723 O O . ASP A 1 89 ? 4.278 7.602 -10.098 1.00 95.94 89 ASP A O 1
ATOM 727 N N . ILE A 1 90 ? 4.543 5.684 -8.946 1.00 95.38 90 ILE A N 1
ATOM 728 C CA . ILE A 1 90 ? 4.801 6.313 -7.644 1.00 95.38 90 ILE A CA 1
ATOM 729 C C . ILE A 1 90 ? 6.170 6.995 -7.651 1.00 95.38 90 ILE A C 1
ATOM 731 O O . ILE A 1 90 ? 6.269 8.156 -7.254 1.00 95.38 90 ILE A O 1
ATOM 735 N N . GLU A 1 91 ? 7.195 6.317 -8.166 1.00 95.25 91 GLU A N 1
ATOM 736 C CA . GLU A 1 91 ? 8.575 6.811 -8.204 1.00 95.25 91 GLU A CA 1
ATOM 737 C C . GLU A 1 91 ? 8.714 8.132 -8.982 1.00 95.25 91 GLU A C 1
ATOM 739 O O . GLU A 1 91 ? 9.463 9.022 -8.586 1.00 95.25 91 GLU A O 1
ATOM 744 N N . LYS A 1 92 ? 7.896 8.337 -10.027 1.00 96.44 92 LYS A N 1
ATOM 745 C CA . LYS A 1 92 ? 7.827 9.614 -10.771 1.00 96.44 92 LYS A CA 1
ATOM 746 C C . LYS A 1 92 ? 7.415 10.812 -9.911 1.00 96.44 92 LYS A C 1
ATOM 748 O O . LYS A 1 92 ? 7.636 11.949 -10.319 1.00 96.44 92 LYS A O 1
ATOM 753 N N . ARG A 1 93 ? 6.736 10.582 -8.784 1.00 95.75 93 ARG A N 1
ATOM 754 C CA . ARG A 1 93 ? 6.245 11.638 -7.880 1.00 95.75 93 ARG A CA 1
ATOM 755 C C . ARG A 1 93 ? 7.016 11.693 -6.571 1.00 95.75 93 ARG A C 1
ATOM 757 O O . ARG A 1 93 ? 7.122 12.765 -5.984 1.00 95.75 93 ARG A O 1
ATOM 764 N N . ILE A 1 94 ? 7.493 10.545 -6.102 1.00 94.62 94 ILE A N 1
ATOM 765 C CA . ILE A 1 94 ? 8.199 10.393 -4.836 1.00 94.62 94 ILE A CA 1
ATOM 766 C C . ILE A 1 94 ? 9.468 9.593 -5.130 1.00 94.62 94 ILE A C 1
ATOM 768 O O . ILE A 1 94 ? 9.366 8.383 -5.331 1.00 94.62 94 ILE A O 1
ATOM 772 N N . PRO A 1 95 ? 10.648 10.238 -5.152 1.00 93.19 95 PRO A N 1
ATOM 773 C CA . PRO A 1 95 ? 11.909 9.533 -5.327 1.00 93.19 95 PRO A CA 1
ATOM 774 C C . PRO A 1 95 ? 12.075 8.480 -4.233 1.00 93.19 95 PRO A C 1
ATOM 776 O O . PRO A 1 95 ? 12.010 8.796 -3.041 1.00 93.19 95 PRO A O 1
ATOM 779 N N . LEU A 1 96 ? 12.265 7.228 -4.638 1.00 93.88 96 LEU A N 1
ATOM 780 C CA . LEU A 1 96 ? 12.543 6.142 -3.712 1.00 93.88 96 LEU A CA 1
ATOM 781 C C . LEU A 1 96 ? 14.042 6.119 -3.394 1.00 93.88 96 LEU A C 1
ATOM 783 O O . LEU A 1 96 ? 14.885 6.480 -4.214 1.00 93.88 96 LEU A O 1
ATOM 787 N N . SER A 1 97 ? 14.378 5.746 -2.161 1.00 94.25 97 SER A N 1
ATOM 788 C CA . SER A 1 97 ? 15.772 5.676 -1.726 1.00 94.25 97 SER A CA 1
ATOM 789 C C . SER A 1 97 ? 16.427 4.424 -2.305 1.00 94.25 97 SER A C 1
ATOM 791 O O . SER A 1 97 ? 16.014 3.311 -1.980 1.00 94.25 97 SER A O 1
ATOM 793 N N . HIS A 1 98 ? 17.465 4.609 -3.120 1.00 93.12 98 HIS A N 1
ATOM 794 C CA . HIS A 1 98 ? 18.258 3.538 -3.722 1.00 93.12 98 HIS A CA 1
ATOM 795 C C . HIS A 1 98 ? 19.738 3.724 -3.383 1.00 93.12 98 HIS A C 1
ATOM 797 O O . HIS A 1 98 ? 20.230 4.849 -3.288 1.00 93.12 98 HIS A O 1
ATOM 803 N N . ASN A 1 99 ? 20.445 2.617 -3.182 1.00 94.62 99 ASN A N 1
ATOM 804 C CA . ASN A 1 99 ? 21.885 2.596 -2.964 1.00 94.62 99 ASN A CA 1
ATOM 805 C C . ASN A 1 99 ? 22.469 1.428 -3.766 1.00 94.62 99 ASN A C 1
ATOM 807 O O . ASN A 1 99 ? 21.929 0.329 -3.692 1.00 94.62 99 ASN A O 1
ATOM 811 N N . ASP A 1 100 ? 23.543 1.681 -4.517 1.00 92.75 100 ASP A N 1
ATOM 812 C CA . ASP A 1 100 ? 24.212 0.690 -5.375 1.00 92.75 100 ASP A CA 1
ATOM 813 C C . ASP A 1 100 ? 25.131 -0.273 -4.599 1.00 92.75 100 ASP A C 1
ATOM 815 O O . ASP A 1 100 ? 25.741 -1.163 -5.194 1.00 92.75 100 ASP A O 1
ATOM 819 N N . ARG A 1 101 ? 25.294 -0.050 -3.288 1.00 77.94 101 ARG A N 1
ATOM 820 C CA . ARG A 1 101 ? 26.110 -0.880 -2.392 1.00 77.94 101 ARG A CA 1
ATOM 821 C C . ARG A 1 101 ? 25.492 -2.237 -2.086 1.00 77.94 101 ARG A C 1
ATOM 823 O O . ARG A 1 101 ? 24.266 -2.286 -1.850 1.00 77.94 101 ARG A O 1
#

Sequence (101 aa):
KGTFYPLTGMSKETQQQLIDDHFLFKEGDRFLQAANACRFWPTGRGIYHNENKTFLVWCNEEDHLRIISMQMGGALKQVYKRLGTAVNDIEKRIPLSHNDR

Secondary structure (DSSP, 8-state):
-EEEEESTT--HHHHHHHHHTT-SPPS--HHHHHTTTTTTTTTT-EEEEETTSSEEEEESSSSSEEEEE--SSS-HHHHHHHHHHHHHHHHTTSPPP----

Organism: NCBI:txid2847469

Radius of gyration: 14.82 Å; Cα contacts (8 Å, |Δi|>4): 110; chains: 1; bounding box: 43×30×35 Å

Solvent-accessible surface area (backbone atoms only — not comparable to full-atom values): 6134 Å² total; per-residue (Å²): 120,61,52,75,46,50,51,61,88,53,51,69,69,61,52,49,52,33,44,77,70,70,68,55,85,76,88,80,53,68,65,45,49,74,70,55,53,57,63,68,67,51,61,85,22,33,40,34,34,32,81,83,68,37,38,37,34,38,31,49,65,87,52,71,66,48,80,44,50,48,72,88,77,85,64,57,71,60,36,50,51,54,39,56,54,49,52,60,60,46,41,78,78,46,81,73,93,81,74,97,120